Protein AF-A0A4R6DEY8-F1 (afdb_monomer_lite)

Sequence (99 aa):
MTLKITLPRLVGTREAADDLVENASGTPEGGVVYVNGRALATSTISFADELVKKLAERGASNILLVSAPERFERQMTDASKHHNHVAVNIASAADLAAI

Secondary structure (DSSP, 8-state):
-B-EEE--SB--SHHHHHHHHHS--SB-BTTEEEEE-TT--B--HHHHHHHHHHHHHTT-SEEEEES--HHHHHHHHHHHHHSTT-EEEEE-TTGGGG-

Foldseek 3Di:
DAWEFEDAQDEEALVSLVVRLVPTDDAHDVLEYEYEQQNHDDYDLNSLLSNLVSSVVRRHQEYEYENHPPVSLVSNCVSVVVVVRYDYDHDYPVNVVVD

Organism: NCBI:txid2035

Radius of gyration: 11.85 Å; chains: 1; bounding box: 27×30×24 Å

Structure (mmCIF, N/CA/C/O backbone):
data_AF-A0A4R6DEY8-F1
#
_entry.id   AF-A0A4R6DEY8-F1
#
loop_
_atom_site.group_PDB
_atom_site.id
_atom_site.type_symbol
_atom_site.label_atom_id
_atom_site.label_alt_id
_atom_site.label_comp_id
_atom_site.label_asym_id
_atom_site.label_entity_id
_atom_site.label_seq_id
_atom_site.pdbx_PDB_ins_code
_atom_site.Cartn_x
_atom_site.Cartn_y
_atom_site.Cartn_z
_atom_site.occupancy
_atom_site.B_iso_or_equiv
_atom_site.auth_seq_id
_atom_site.auth_comp_id
_atom_site.auth_asym_id
_atom_site.auth_atom_id
_atom_site.pdbx_PDB_model_num
ATOM 1 N N . MET A 1 1 ? -15.308 -9.067 3.472 1.00 59.34 1 MET A N 1
ATOM 2 C CA . MET A 1 1 ? -14.276 -9.299 2.435 1.00 59.34 1 MET A CA 1
ATOM 3 C C . MET A 1 1 ? -13.275 -8.174 2.560 1.00 59.34 1 MET A C 1
ATOM 5 O O . MET A 1 1 ? -13.576 -7.051 2.163 1.00 59.34 1 MET A O 1
ATOM 9 N N . THR A 1 2 ? -12.124 -8.472 3.157 1.00 78.81 2 THR A N 1
ATOM 10 C CA . THR A 1 2 ? -11.059 -7.500 3.401 1.00 78.81 2 THR A CA 1
ATOM 11 C C . THR A 1 2 ? -10.496 -6.941 2.099 1.00 78.81 2 THR A C 1
ATOM 13 O O . THR A 1 2 ? -10.241 -7.697 1.161 1.00 78.81 2 THR A O 1
ATOM 16 N N . LEU A 1 3 ? -10.284 -5.625 2.053 1.00 85.44 3 LEU A N 1
ATOM 17 C CA . LEU A 1 3 ? -9.687 -4.937 0.911 1.00 85.44 3 LEU A CA 1
ATOM 18 C C . LEU A 1 3 ? -8.267 -5.461 0.639 1.00 85.44 3 LEU A C 1
ATOM 20 O O . LEU A 1 3 ? -7.399 -5.447 1.518 1.00 85.44 3 LEU A O 1
ATOM 24 N N . LYS A 1 4 ? -8.038 -5.914 -0.597 1.00 90.38 4 LYS A N 1
ATOM 25 C CA . LYS A 1 4 ? -6.743 -6.406 -1.083 1.00 90.38 4 LYS A CA 1
ATOM 26 C C . LYS A 1 4 ? -6.347 -5.643 -2.338 1.00 90.38 4 LYS A C 1
ATOM 28 O O . LYS A 1 4 ? -7.120 -5.549 -3.286 1.00 90.38 4 LYS A O 1
ATOM 33 N N . ILE A 1 5 ? -5.119 -5.149 -2.349 1.00 93.12 5 ILE A N 1
ATOM 34 C CA . ILE A 1 5 ? -4.532 -4.385 -3.441 1.00 93.12 5 ILE A CA 1
ATOM 35 C C . ILE A 1 5 ? -3.279 -5.106 -3.920 1.00 93.12 5 ILE A C 1
ATOM 37 O O . ILE A 1 5 ? -2.451 -5.520 -3.115 1.00 93.12 5 ILE A O 1
ATOM 41 N N . THR A 1 6 ? -3.119 -5.244 -5.234 1.00 93.88 6 THR A N 1
ATOM 42 C CA . THR A 1 6 ? -1.880 -5.754 -5.837 1.00 93.88 6 THR A CA 1
ATOM 43 C C . THR A 1 6 ? -1.238 -4.649 -6.651 1.00 93.88 6 THR A C 1
ATOM 45 O O . THR A 1 6 ? -1.861 -4.113 -7.564 1.00 93.88 6 THR A O 1
ATOM 48 N N . LEU A 1 7 ? 0.002 -4.305 -6.311 1.00 95.00 7 LEU A N 1
ATOM 49 C CA . LEU A 1 7 ? 0.730 -3.236 -6.976 1.00 95.00 7 LEU A CA 1
ATOM 50 C C . LEU A 1 7 ? 1.219 -3.694 -8.358 1.00 95.00 7 LEU A C 1
ATOM 52 O O . LEU A 1 7 ? 1.833 -4.761 -8.470 1.00 95.00 7 LEU A O 1
ATOM 56 N N . PRO A 1 8 ? 0.993 -2.888 -9.410 1.00 94.00 8 PRO A N 1
ATOM 57 C CA . PRO A 1 8 ? 1.617 -3.080 -10.706 1.00 94.00 8 PRO A CA 1
ATOM 58 C C . PRO A 1 8 ? 3.141 -3.013 -10.618 1.00 94.00 8 PRO A C 1
ATOM 60 O O . PRO A 1 8 ? 3.723 -2.477 -9.676 1.00 94.00 8 PRO A O 1
ATOM 63 N N . ARG A 1 9 ? 3.805 -3.505 -11.668 1.00 94.88 9 ARG A N 1
ATOM 64 C CA . ARG A 1 9 ? 5.269 -3.493 -11.745 1.00 94.88 9 ARG A CA 1
ATOM 65 C C . ARG A 1 9 ? 5.861 -2.085 -11.707 1.00 94.88 9 ARG A C 1
ATOM 67 O O . ARG A 1 9 ? 6.940 -1.898 -11.149 1.00 94.88 9 ARG A O 1
ATOM 74 N N . LEU A 1 10 ? 5.183 -1.119 -12.317 1.00 94.19 10 LEU A N 1
ATOM 75 C CA . LEU A 1 10 ? 5.636 0.262 -12.430 1.00 94.19 10 LEU A CA 1
ATOM 76 C C . LEU A 1 10 ? 4.489 1.181 -12.025 1.00 94.19 10 LEU A C 1
ATOM 78 O O . LEU A 1 10 ? 3.411 1.110 -12.611 1.00 94.19 10 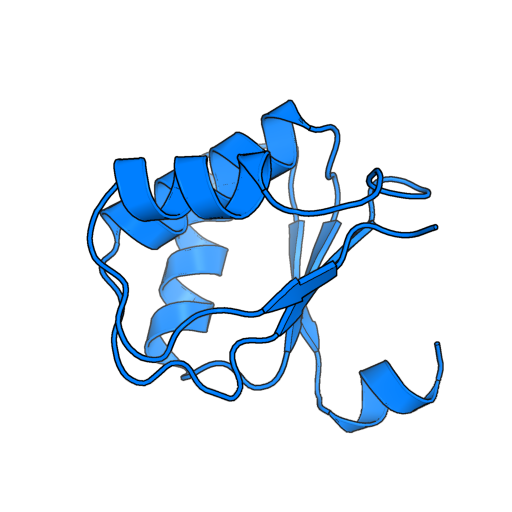LEU A O 1
ATOM 82 N N . VAL A 1 11 ? 4.741 2.045 -11.052 1.00 92.56 11 VAL A N 1
ATOM 83 C CA . VAL A 1 11 ? 3.797 3.068 -10.598 1.00 92.56 11 VAL A CA 1
ATOM 84 C C . VAL A 1 11 ? 4.568 4.348 -10.309 1.00 92.56 11 VAL A C 1
ATOM 86 O O . VAL A 1 11 ? 5.730 4.301 -9.908 1.00 92.56 11 VAL A O 1
ATOM 89 N N . GLY A 1 12 ? 3.967 5.509 -10.550 1.00 92.12 12 GLY A N 1
ATOM 90 C CA . GLY A 1 12 ? 4.722 6.755 -10.411 1.00 92.12 12 GLY A CA 1
ATOM 91 C C . GLY A 1 12 ? 3.919 8.035 -10.255 1.00 92.12 12 GLY A C 1
ATOM 92 O O . GLY A 1 12 ? 4.517 9.071 -9.959 1.00 92.12 12 GLY A O 1
ATOM 93 N N . THR A 1 13 ? 2.599 7.990 -10.415 1.00 95.69 13 THR A N 1
ATOM 94 C CA . THR A 1 13 ? 1.743 9.176 -10.325 1.00 95.69 13 THR A CA 1
ATOM 95 C C . THR A 1 13 ? 0.743 9.045 -9.187 1.00 95.69 13 THR A C 1
ATOM 97 O O . THR A 1 13 ? 0.514 7.952 -8.677 1.00 95.69 13 THR A O 1
ATOM 100 N N . ARG A 1 14 ? 0.163 10.174 -8.778 1.00 97.25 14 ARG A N 1
ATOM 101 C CA . ARG A 1 14 ? -0.934 10.183 -7.806 1.00 97.25 14 ARG A CA 1
ATOM 102 C C . ARG A 1 14 ? -2.195 9.571 -8.407 1.00 97.25 14 ARG A C 1
ATOM 104 O O . ARG A 1 14 ? -2.806 8.737 -7.756 1.00 97.25 14 ARG A O 1
ATOM 111 N N . GLU A 1 15 ? -2.493 9.868 -9.677 1.00 96.50 15 GLU A N 1
ATOM 112 C CA . GLU A 1 15 ? -3.660 9.281 -10.350 1.00 96.50 15 GLU A CA 1
ATOM 113 C C . GLU A 1 15 ? -3.581 7.748 -10.388 1.00 96.50 15 GLU A C 1
ATOM 115 O O . GLU A 1 15 ? -4.570 7.074 -10.146 1.00 96.50 15 GLU A O 1
ATOM 120 N N . ALA A 1 16 ? -2.387 7.174 -10.584 1.00 95.00 16 ALA A N 1
ATOM 121 C CA . ALA A 1 16 ? -2.221 5.723 -10.563 1.00 95.00 16 ALA A CA 1
ATOM 122 C C . ALA A 1 16 ? -2.503 5.100 -9.182 1.00 95.00 16 ALA A C 1
ATOM 124 O O . ALA A 1 16 ? -2.853 3.923 -9.112 1.00 95.00 16 ALA A O 1
ATOM 125 N N . ALA A 1 17 ? -2.310 5.843 -8.086 1.00 96.50 17 ALA A N 1
ATOM 126 C CA . ALA A 1 17 ? -2.687 5.389 -6.748 1.00 96.50 17 ALA A CA 1
ATOM 127 C C . ALA A 1 17 ? -4.205 5.480 -6.549 1.00 96.50 17 ALA A C 1
ATOM 129 O O . ALA A 1 17 ? -4.806 4.533 -6.039 1.00 96.50 17 ALA A O 1
ATOM 130 N N . ASP A 1 18 ? -4.810 6.576 -7.008 1.00 95.44 18 ASP A N 1
ATOM 131 C CA . ASP A 1 18 ? -6.256 6.797 -6.974 1.00 95.44 18 ASP A CA 1
ATOM 132 C C . ASP A 1 18 ? -6.989 5.692 -7.735 1.00 95.44 18 ASP A C 1
ATOM 134 O O . ASP A 1 18 ? -7.775 4.957 -7.136 1.00 95.44 18 ASP A O 1
ATOM 138 N N . ASP A 1 19 ? -6.637 5.485 -9.006 1.00 95.06 19 ASP A N 1
ATOM 139 C CA . ASP A 1 19 ? -7.217 4.453 -9.869 1.00 95.06 19 ASP A CA 1
ATOM 140 C C . ASP A 1 19 ? -7.128 3.068 -9.219 1.00 95.06 19 ASP A C 1
ATOM 142 O O . ASP A 1 19 ? -8.052 2.255 -9.285 1.00 95.06 19 ASP A O 1
ATOM 146 N N . LEU A 1 20 ? -6.003 2.774 -8.574 1.00 94.75 20 LEU A N 1
ATOM 147 C CA . LEU A 1 20 ? -5.746 1.483 -7.955 1.00 94.75 20 LEU A CA 1
ATOM 148 C C . LEU A 1 20 ? -6.618 1.252 -6.714 1.00 94.75 20 LEU A C 1
ATOM 150 O O . LEU A 1 20 ? -7.105 0.139 -6.519 1.00 94.75 20 LEU A O 1
ATOM 154 N N . VAL A 1 21 ? -6.847 2.281 -5.894 1.00 94.31 21 VAL A N 1
ATOM 155 C CA . VAL A 1 21 ? -7.748 2.197 -4.733 1.00 94.31 21 VAL A CA 1
ATOM 156 C C . VAL A 1 21 ? -9.215 2.216 -5.165 1.00 94.31 21 VAL A C 1
ATOM 158 O O . VAL A 1 21 ? -10.038 1.517 -4.569 1.00 94.31 21 VAL A O 1
ATOM 161 N N . GLU A 1 22 ? -9.558 2.971 -6.207 1.00 92.81 22 GLU A N 1
ATOM 162 C CA . GLU A 1 22 ? -10.919 3.051 -6.736 1.00 92.81 22 GLU A CA 1
ATOM 163 C C . GLU A 1 22 ? -11.387 1.733 -7.346 1.00 92.81 22 GLU A C 1
ATOM 165 O O . GLU A 1 22 ? -12.491 1.276 -7.038 1.00 92.81 22 GLU A O 1
ATOM 170 N N . ASN A 1 23 ? -10.520 1.091 -8.132 1.00 91.44 23 ASN A N 1
ATOM 171 C CA . ASN A 1 23 ? -10.795 -0.193 -8.773 1.00 91.44 23 ASN A CA 1
ATOM 172 C C . ASN A 1 23 ? -10.617 -1.397 -7.831 1.00 91.44 23 ASN A C 1
ATOM 174 O O . ASN A 1 23 ? -10.958 -2.527 -8.193 1.00 91.44 23 ASN A O 1
ATOM 178 N N . ALA A 1 24 ? -10.090 -1.193 -6.620 1.00 89.44 24 ALA A N 1
ATOM 179 C CA . ALA A 1 24 ? -9.961 -2.261 -5.641 1.00 89.44 24 ALA A CA 1
ATOM 180 C C . ALA A 1 24 ? -11.338 -2.674 -5.098 1.00 89.44 24 ALA A C 1
ATOM 182 O O . ALA A 1 24 ? -12.127 -1.862 -4.611 1.00 89.44 24 ALA A 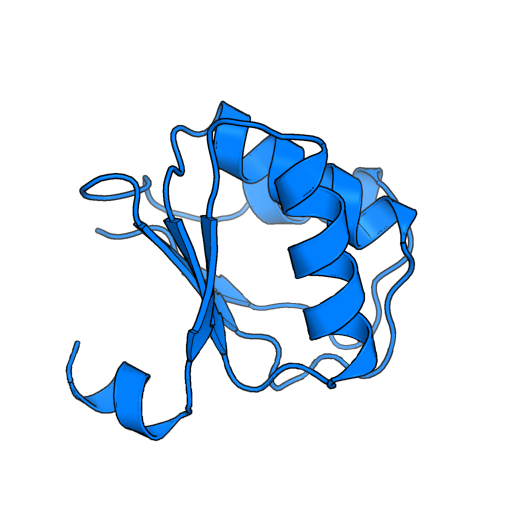O 1
ATOM 183 N N . SER A 1 25 ? -11.619 -3.975 -5.165 1.00 83.50 25 SER A N 1
ATOM 184 C CA . SER A 1 25 ? -12.860 -4.551 -4.650 1.00 83.50 25 SER A CA 1
ATOM 185 C C . SER A 1 25 ? -12.766 -4.823 -3.148 1.00 83.50 25 SER A C 1
ATOM 187 O O . SER A 1 25 ? -11.781 -5.384 -2.667 1.00 83.50 25 SER A O 1
ATOM 189 N N . GLY A 1 26 ? -13.832 -4.489 -2.421 1.00 84.44 26 GLY A N 1
ATOM 190 C CA . GLY A 1 26 ? -13.968 -4.744 -0.987 1.00 84.44 26 GLY A CA 1
ATOM 191 C C . GLY A 1 26 ? -13.860 -3.486 -0.130 1.00 84.44 26 GLY A C 1
ATOM 192 O O . GLY A 1 26 ? -13.765 -2.364 -0.625 1.00 84.44 26 GLY A O 1
ATOM 193 N N . THR A 1 27 ? -13.892 -3.688 1.182 1.00 85.06 27 THR A N 1
ATOM 194 C CA . THR A 1 27 ? -13.789 -2.625 2.188 1.00 85.06 27 THR A CA 1
ATOM 195 C C . THR A 1 27 ? -12.746 -3.015 3.234 1.00 85.06 27 THR A C 1
ATOM 197 O O . THR A 1 27 ? -12.549 -4.214 3.462 1.00 85.06 27 THR A O 1
ATOM 200 N N . PRO A 1 28 ? -12.063 -2.056 3.882 1.00 85.75 28 PRO A N 1
ATOM 201 C CA . PRO A 1 28 ? -11.142 -2.360 4.975 1.00 85.75 28 PRO A CA 1
ATOM 202 C C . PRO A 1 28 ? -11.887 -3.017 6.145 1.00 85.75 28 PRO A C 1
ATOM 204 O O . PRO A 1 28 ? -12.563 -2.362 6.936 1.00 85.75 28 PRO A O 1
ATOM 207 N N . GLU A 1 29 ? -11.811 -4.340 6.242 1.00 82.75 29 GLU A N 1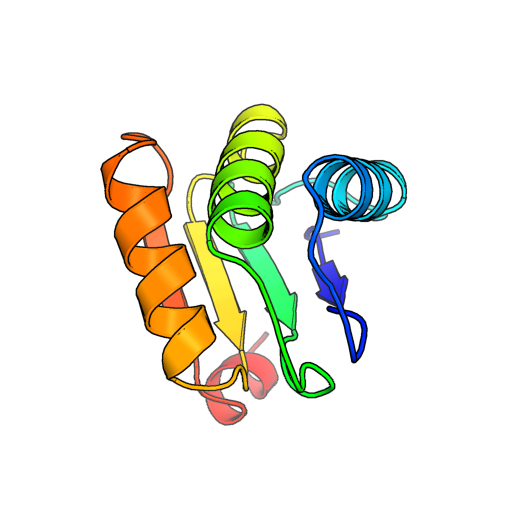
ATOM 208 C CA . GLU A 1 29 ? -12.454 -5.099 7.314 1.00 82.75 29 GLU A CA 1
ATOM 209 C C . GLU A 1 29 ? -11.623 -4.936 8.589 1.00 82.75 29 GLU A C 1
ATOM 211 O O . GLU A 1 29 ? -10.418 -5.182 8.582 1.00 82.75 29 GLU A O 1
ATOM 216 N N . GLY A 1 30 ? -12.237 -4.417 9.658 1.00 84.62 30 GLY A N 1
ATOM 217 C CA . GLY A 1 30 ? -11.503 -4.017 10.865 1.00 84.62 30 GLY A CA 1
ATOM 218 C C . GLY A 1 30 ? -10.474 -2.900 10.629 1.00 84.62 30 GLY A C 1
ATOM 219 O O . GLY A 1 30 ? -9.556 -2.748 11.428 1.00 84.62 30 GLY A O 1
ATOM 220 N N . GLY A 1 31 ? -10.590 -2.151 9.523 1.00 89.75 31 GLY A N 1
ATOM 221 C CA . GLY A 1 31 ? -9.618 -1.128 9.125 1.00 89.75 31 GLY A CA 1
ATOM 222 C C . GLY A 1 31 ? -8.311 -1.685 8.546 1.00 89.75 31 GLY A C 1
ATOM 223 O O . GLY A 1 31 ? -7.383 -0.921 8.290 1.00 89.75 31 GLY A O 1
ATOM 224 N N . VAL A 1 32 ? -8.212 -2.995 8.309 1.00 91.50 32 VAL A N 1
ATOM 225 C CA . VAL A 1 32 ? -7.001 -3.613 7.757 1.00 91.50 32 VAL A CA 1
ATOM 226 C C . VAL A 1 32 ? -7.080 -3.686 6.233 1.00 91.50 32 VAL A C 1
ATOM 228 O O . VAL A 1 32 ? -8.096 -4.100 5.669 1.00 91.50 32 VAL A O 1
ATOM 231 N N . VAL A 1 33 ? -5.990 -3.314 5.560 1.00 93.25 33 VAL A N 1
ATOM 232 C CA . VAL A 1 33 ? -5.825 -3.430 4.105 1.00 93.25 33 VAL A CA 1
ATOM 233 C C . VAL A 1 33 ? -4.536 -4.167 3.780 1.00 93.25 33 VAL A C 1
ATOM 235 O O . VAL A 1 33 ? -3.478 -3.843 4.313 1.00 93.25 33 VAL A O 1
ATOM 238 N N . TYR A 1 34 ? -4.611 -5.120 2.854 1.00 92.38 34 TYR A N 1
ATOM 239 C CA . TYR A 1 34 ? -3.436 -5.836 2.358 1.00 92.38 34 TYR A CA 1
ATOM 240 C C . TYR A 1 34 ? -2.953 -5.228 1.050 1.00 92.38 34 TYR A C 1
ATOM 242 O O . TYR A 1 34 ? -3.716 -5.139 0.088 1.00 92.38 34 TYR A O 1
ATOM 250 N N . VAL A 1 35 ? -1.673 -4.872 0.994 1.00 94.88 35 VAL A N 1
ATOM 251 C CA . VAL A 1 35 ? -1.022 -4.351 -0.209 1.00 94.88 35 VAL A CA 1
ATOM 252 C C . VAL A 1 35 ? 0.094 -5.308 -0.610 1.00 94.88 35 VAL A C 1
ATOM 254 O O . VAL A 1 35 ? 1.122 -5.413 0.052 1.00 94.88 35 VAL A O 1
ATOM 257 N N . ASN A 1 36 ? -0.104 -6.025 -1.710 1.00 93.38 36 ASN A N 1
ATOM 258 C CA . ASN A 1 36 ? 0.883 -6.933 -2.272 1.00 93.38 36 ASN A CA 1
ATOM 259 C C . ASN A 1 36 ? 1.811 -6.174 -3.228 1.00 93.38 36 ASN A C 1
ATOM 261 O O . ASN A 1 36 ? 1.408 -5.790 -4.326 1.00 93.38 36 ASN A O 1
ATOM 265 N N . GLY A 1 37 ? 3.061 -5.988 -2.811 1.00 94.25 37 GLY A N 1
ATOM 266 C CA . GLY A 1 37 ? 4.116 -5.332 -3.576 1.00 94.25 37 GLY A CA 1
ATOM 267 C C . GLY A 1 37 ? 5.022 -6.277 -4.364 1.00 94.25 37 GLY A C 1
ATOM 268 O O . GLY A 1 37 ? 5.982 -5.804 -4.958 1.00 94.25 37 GLY A O 1
ATOM 269 N N . ARG A 1 38 ? 4.742 -7.587 -4.417 1.00 92.12 38 ARG A N 1
ATOM 270 C CA . ARG A 1 38 ? 5.653 -8.593 -5.003 1.00 92.12 38 ARG A CA 1
ATOM 271 C C . ARG A 1 38 ? 6.064 -8.310 -6.447 1.00 92.12 38 ARG A C 1
ATOM 273 O O . ARG A 1 38 ? 7.176 -8.641 -6.848 1.00 92.12 38 ARG A O 1
ATOM 280 N N . ALA A 1 39 ? 5.151 -7.762 -7.245 1.00 93.00 39 ALA A N 1
ATOM 281 C CA . ALA A 1 39 ? 5.418 -7.448 -8.644 1.00 93.00 39 ALA A CA 1
ATOM 282 C C . ALA A 1 39 ? 6.098 -6.082 -8.833 1.00 93.00 39 ALA A C 1
ATOM 284 O O . ALA A 1 39 ? 6.608 -5.821 -9.924 1.00 93.00 39 ALA A O 1
ATOM 285 N N . LEU A 1 40 ? 6.103 -5.226 -7.804 1.00 96.00 40 LEU A N 1
ATOM 286 C CA . LEU A 1 40 ? 6.582 -3.852 -7.870 1.00 96.00 40 LEU A CA 1
ATOM 287 C C . LEU A 1 40 ? 8.093 -3.820 -8.113 1.00 96.00 40 LEU A C 1
ATOM 289 O O . LEU A 1 40 ? 8.877 -4.367 -7.343 1.00 96.00 40 LEU A O 1
ATOM 293 N N . ALA A 1 41 ? 8.503 -3.130 -9.171 1.00 94.06 41 ALA A N 1
ATOM 294 C CA . ALA A 1 41 ? 9.904 -2.879 -9.483 1.00 94.06 41 ALA A CA 1
ATOM 295 C C . ALA A 1 41 ? 10.309 -1.434 -9.164 1.00 94.06 41 ALA A C 1
ATOM 297 O O . ALA A 1 41 ? 11.427 -1.196 -8.713 1.00 94.06 41 ALA A O 1
ATOM 298 N N . THR A 1 42 ? 9.422 -0.463 -9.405 1.00 93.31 42 THR A N 1
ATOM 299 C CA . THR A 1 42 ? 9.711 0.953 -9.150 1.00 93.31 42 THR A CA 1
ATOM 300 C C . THR A 1 42 ? 8.463 1.737 -8.764 1.00 93.31 42 THR A C 1
ATOM 302 O O . THR A 1 42 ? 7.366 1.456 -9.250 1.00 93.31 42 THR A O 1
ATOM 305 N N . SER A 1 43 ? 8.671 2.741 -7.916 1.00 94.94 43 SER A N 1
ATOM 306 C CA . SER A 1 43 ? 7.662 3.634 -7.355 1.00 94.94 43 SER A CA 1
ATOM 307 C C . SER A 1 43 ? 8.226 5.042 -7.158 1.00 94.94 43 SER A C 1
ATOM 309 O O . SER A 1 43 ? 9.442 5.247 -7.031 1.00 94.94 43 SER A O 1
ATOM 311 N N . THR A 1 44 ? 7.335 6.023 -7.062 1.00 96.06 44 THR A N 1
ATOM 312 C CA . THR A 1 44 ? 7.662 7.386 -6.632 1.00 96.06 44 THR A CA 1
ATOM 313 C C . THR A 1 44 ? 7.151 7.647 -5.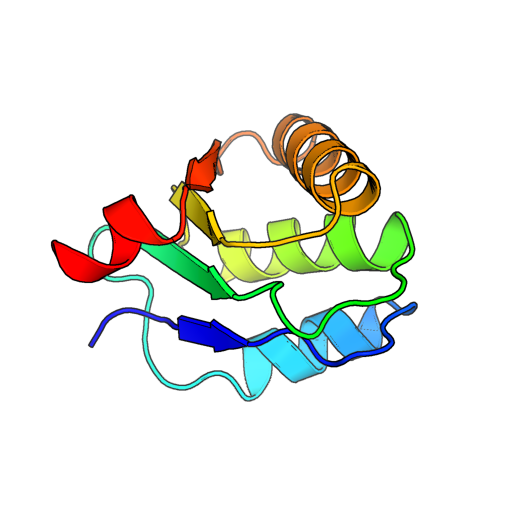217 1.00 96.06 44 THR A C 1
ATOM 315 O O . THR A 1 44 ? 6.251 6.969 -4.724 1.00 96.06 44 THR A O 1
ATOM 318 N N . ILE A 1 45 ? 7.721 8.665 -4.565 1.00 96.31 45 ILE A N 1
ATOM 319 C CA . ILE A 1 45 ? 7.268 9.120 -3.241 1.00 96.31 45 ILE A CA 1
ATOM 320 C C . ILE A 1 45 ? 5.822 9.625 -3.320 1.00 96.31 45 ILE A C 1
ATOM 322 O O . ILE A 1 45 ? 5.025 9.325 -2.441 1.00 96.31 45 ILE A O 1
ATOM 326 N N . SER A 1 46 ? 5.468 10.341 -4.393 1.00 96.81 46 SER A N 1
ATOM 327 C CA . SER A 1 46 ? 4.113 10.856 -4.604 1.00 96.81 46 SER A CA 1
ATOM 328 C C . SER A 1 46 ? 3.071 9.748 -4.740 1.00 96.81 46 SER A C 1
ATOM 330 O O . SER A 1 46 ? 1.974 9.909 -4.221 1.00 96.81 46 SER A O 1
ATOM 332 N N . PHE A 1 47 ? 3.410 8.630 -5.391 1.00 97.56 47 PHE A N 1
ATOM 333 C CA . PHE A 1 47 ? 2.531 7.462 -5.449 1.00 97.56 47 PHE A CA 1
ATOM 334 C C . PHE A 1 47 ? 2.326 6.842 -4.058 1.00 97.56 47 PHE A C 1
ATOM 336 O O . PHE A 1 47 ? 1.195 6.559 -3.685 1.00 97.56 47 PHE A O 1
ATOM 343 N N . ALA A 1 48 ? 3.400 6.645 -3.283 1.00 97.19 48 ALA A N 1
ATOM 344 C CA . ALA A 1 48 ? 3.300 6.062 -1.941 1.00 97.19 48 ALA A CA 1
ATOM 345 C C . ALA A 1 48 ? 2.459 6.935 -0.991 1.00 97.19 48 ALA A C 1
ATOM 347 O O . ALA A 1 48 ? 1.601 6.422 -0.279 1.00 97.19 48 ALA A O 1
ATOM 348 N N . ASP A 1 49 ? 2.681 8.251 -1.021 1.00 97.12 49 ASP A N 1
ATOM 349 C CA . ASP A 1 49 ? 1.933 9.222 -0.220 1.00 97.12 49 ASP A CA 1
ATOM 350 C C . ASP A 1 49 ? 0.438 9.225 -0.556 1.00 97.12 49 ASP A C 1
ATOM 352 O O . ASP A 1 49 ? -0.399 9.098 0.340 1.00 97.12 49 ASP A O 1
ATOM 356 N N . GLU A 1 50 ? 0.096 9.282 -1.847 1.00 97.75 50 GLU A N 1
ATOM 357 C CA . GLU A 1 50 ? -1.307 9.266 -2.266 1.00 97.75 50 GLU A CA 1
ATOM 358 C C . GLU A 1 50 ? -1.971 7.916 -1.970 1.00 97.75 50 GLU A C 1
ATOM 360 O O . GLU A 1 50 ? -3.102 7.887 -1.495 1.00 97.75 50 GLU A O 1
ATOM 365 N N . LEU A 1 51 ? -1.263 6.794 -2.147 1.00 97.19 51 LEU A N 1
ATOM 366 C CA . LEU A 1 51 ? -1.798 5.472 -1.823 1.00 97.19 51 LEU A CA 1
ATOM 367 C C . LEU A 1 51 ? -2.180 5.365 -0.341 1.00 97.19 51 LEU A C 1
ATOM 369 O O .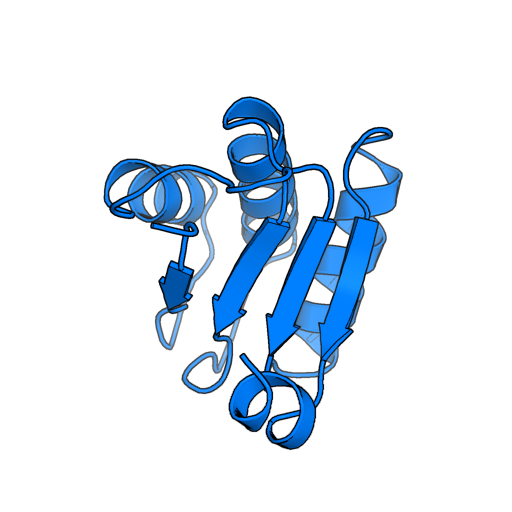 LEU A 1 51 ? -3.272 4.894 -0.022 1.00 97.19 51 LEU A O 1
ATOM 373 N N . VAL A 1 52 ? -1.309 5.813 0.570 1.00 97.19 52 VAL A N 1
ATOM 374 C CA . VAL A 1 52 ? -1.603 5.818 2.012 1.00 97.19 52 VAL A CA 1
ATOM 375 C C . VAL A 1 52 ? -2.808 6.704 2.316 1.00 97.19 52 VAL A C 1
ATOM 377 O O . VAL A 1 52 ? -3.725 6.265 3.013 1.00 97.19 52 VAL A O 1
ATOM 380 N N . LYS A 1 53 ? -2.839 7.918 1.758 1.00 96.75 53 LYS A N 1
ATOM 381 C CA . LYS A 1 53 ? -3.948 8.860 1.926 1.00 96.75 53 LYS A CA 1
ATOM 382 C C . LYS A 1 53 ? -5.278 8.260 1.465 1.00 96.75 53 LYS A C 1
ATOM 384 O O . LYS A 1 53 ? -6.244 8.265 2.221 1.00 96.75 53 LYS A O 1
ATOM 389 N N . LYS A 1 54 ? -5.331 7.694 0.259 1.00 96.00 54 LYS A N 1
ATOM 390 C CA . LYS A 1 54 ? -6.553 7.112 -0.318 1.00 96.00 54 LYS A CA 1
ATOM 391 C C . LYS A 1 54 ? -7.050 5.905 0.459 1.00 96.00 54 LYS A C 1
ATOM 393 O O . LYS A 1 54 ? -8.254 5.729 0.644 1.00 96.00 54 LYS A O 1
ATOM 398 N N . LEU A 1 55 ? -6.132 5.082 0.957 1.00 95.00 55 LEU A N 1
ATOM 399 C CA . LEU A 1 55 ? -6.481 3.972 1.833 1.00 95.00 55 LEU A CA 1
ATOM 400 C C . LEU A 1 55 ? -7.053 4.461 3.166 1.00 95.00 55 LEU A C 1
ATOM 402 O O . LEU A 1 55 ? -8.072 3.931 3.608 1.00 95.00 55 LEU A O 1
ATOM 406 N N . ALA A 1 56 ? -6.465 5.501 3.763 1.00 94.44 56 ALA A N 1
ATOM 407 C CA . ALA A 1 56 ? -7.001 6.139 4.964 1.00 94.44 56 ALA A CA 1
ATOM 408 C C . ALA A 1 56 ? -8.407 6.723 4.725 1.00 94.44 56 ALA A C 1
ATOM 410 O O . ALA A 1 56 ? -9.312 6.488 5.522 1.00 94.44 56 ALA A O 1
ATOM 411 N N . GLU A 1 57 ? -8.623 7.412 3.597 1.00 93.44 57 GLU A N 1
ATOM 412 C CA . GLU A 1 57 ? -9.935 7.943 3.181 1.00 93.44 57 GLU A CA 1
ATOM 413 C C . GLU A 1 57 ? -10.989 6.833 3.022 1.00 93.44 57 GLU A C 1
ATOM 415 O O . GLU A 1 57 ? -12.167 7.049 3.303 1.00 93.44 57 GLU A O 1
ATOM 420 N N . ARG A 1 58 ? -10.572 5.619 2.637 1.00 91.50 58 ARG A N 1
ATOM 421 C CA . ARG A 1 58 ? -11.436 4.426 2.595 1.00 91.50 58 ARG A CA 1
ATOM 422 C C . ARG A 1 58 ? -11.628 3.732 3.947 1.00 91.50 58 ARG A C 1
ATOM 424 O O . ARG A 1 58 ? -12.293 2.698 4.001 1.00 91.50 58 ARG A O 1
ATOM 431 N N . GLY A 1 59 ? -11.088 4.285 5.031 1.00 92.06 59 GLY A N 1
ATOM 432 C CA . GLY A 1 59 ? -11.231 3.755 6.386 1.00 92.06 59 GLY A CA 1
ATOM 433 C C . GLY A 1 59 ? -10.168 2.730 6.777 1.00 92.06 59 GLY A C 1
ATOM 434 O O . GLY A 1 59 ? -10.374 1.980 7.731 1.00 92.06 59 GLY A O 1
ATOM 435 N N . ALA A 1 60 ? -9.043 2.664 6.060 1.00 94.00 60 ALA A N 1
ATOM 436 C CA . ALA A 1 60 ? -7.895 1.907 6.538 1.00 94.00 60 ALA A CA 1
ATOM 437 C C . ALA A 1 60 ? -7.317 2.576 7.793 1.00 94.00 60 ALA A C 1
ATOM 439 O O . ALA A 1 60 ? -7.122 3.787 7.827 1.00 94.00 60 ALA A O 1
ATOM 440 N N . SER A 1 61 ? -7.004 1.770 8.799 1.00 94.44 61 SER A N 1
ATOM 441 C CA . SER A 1 61 ? -6.214 2.134 9.977 1.00 94.44 61 SER A CA 1
ATOM 442 C C . SER A 1 61 ? -4.886 1.374 10.032 1.00 94.44 61 SER A C 1
ATOM 444 O O . SER A 1 61 ? -3.942 1.802 10.697 1.00 94.44 61 SER A O 1
ATOM 446 N N . ASN A 1 62 ? -4.785 0.258 9.304 1.00 94.19 62 ASN A N 1
ATOM 447 C CA . ASN A 1 62 ? -3.587 -0.561 9.223 1.00 94.19 62 ASN A CA 1
ATOM 448 C C . ASN A 1 62 ? -3.379 -1.093 7.797 1.00 94.19 62 ASN A C 1
ATOM 450 O O . ASN A 1 62 ? -4.227 -1.798 7.251 1.00 94.19 62 ASN A O 1
ATOM 454 N N . ILE A 1 63 ? -2.231 -0.779 7.205 1.00 95.12 63 ILE A N 1
ATOM 455 C CA . ILE A 1 63 ? -1.789 -1.291 5.912 1.00 95.12 63 ILE A CA 1
ATOM 456 C C . ILE A 1 63 ? -0.736 -2.367 6.159 1.00 95.12 63 ILE A C 1
ATOM 458 O O . ILE A 1 63 ? 0.343 -2.087 6.679 1.00 95.12 63 ILE A O 1
ATOM 462 N N . LEU A 1 64 ? -1.029 -3.586 5.720 1.00 94.69 64 LEU A N 1
ATOM 463 C CA . LEU A 1 64 ? -0.085 -4.695 5.694 1.00 94.69 64 LEU A CA 1
ATOM 464 C C . LEU A 1 64 ? 0.560 -4.752 4.311 1.00 94.69 64 LEU A C 1
ATOM 466 O O . LEU A 1 64 ? -0.043 -5.225 3.343 1.00 94.69 64 LEU A O 1
ATOM 470 N N . LEU A 1 65 ? 1.777 -4.216 4.215 1.00 95.19 65 LEU A N 1
ATOM 471 C CA . LEU A 1 65 ? 2.564 -4.199 2.988 1.00 95.19 65 LEU A CA 1
ATOM 472 C C . LEU A 1 65 ? 3.386 -5.481 2.895 1.00 95.19 65 LEU A C 1
ATOM 474 O O . LEU A 1 65 ? 4.180 -5.774 3.786 1.00 95.19 65 LEU A O 1
ATOM 478 N N . VAL A 1 66 ? 3.211 -6.233 1.810 1.00 93.12 66 VAL A N 1
ATOM 479 C CA . VAL A 1 66 ? 3.801 -7.566 1.676 1.00 93.12 66 VAL A CA 1
ATOM 480 C C . VAL A 1 66 ? 4.693 -7.672 0.458 1.00 93.12 66 VAL A C 1
ATOM 482 O O . VAL A 1 66 ? 4.271 -7.370 -0.659 1.00 93.12 66 VAL A O 1
ATOM 485 N N . SER A 1 67 ? 5.901 -8.203 0.668 1.00 91.81 67 SER A N 1
ATOM 486 C CA . SER A 1 67 ? 6.862 -8.524 -0.398 1.00 91.81 67 SER A CA 1
ATOM 487 C C . SER A 1 67 ? 7.199 -7.332 -1.306 1.00 91.81 67 SER A C 1
ATOM 489 O O . SER A 1 67 ? 7.410 -7.517 -2.503 1.00 91.81 67 SER A O 1
ATOM 491 N N . ALA A 1 68 ? 7.210 -6.112 -0.768 1.00 93.50 68 ALA A N 1
ATOM 492 C CA . ALA A 1 68 ? 7.574 -4.924 -1.527 1.00 93.50 68 ALA A CA 1
ATOM 493 C C . ALA A 1 68 ? 9.099 -4.703 -1.529 1.00 93.50 68 ALA A C 1
ATOM 495 O O . ALA A 1 68 ? 9.800 -5.183 -0.643 1.00 93.50 68 ALA A O 1
ATOM 496 N N . PRO A 1 69 ? 9.651 -3.955 -2.498 1.00 94.31 69 PRO A N 1
ATOM 497 C CA . PRO A 1 69 ? 11.030 -3.494 -2.413 1.00 94.31 69 PRO A CA 1
ATOM 498 C C . PRO A 1 69 ? 11.230 -2.573 -1.203 1.00 94.31 69 PRO A C 1
ATOM 500 O O . PRO A 1 69 ? 10.449 -1.645 -1.003 1.00 94.31 69 PRO A O 1
ATOM 503 N N . GLU A 1 70 ? 12.339 -2.736 -0.479 1.00 94.56 70 GLU A N 1
ATOM 504 C CA . GLU A 1 70 ? 12.685 -1.968 0.734 1.00 94.56 70 GLU A CA 1
ATOM 505 C C . GLU A 1 70 ? 12.584 -0.438 0.543 1.00 94.56 70 GLU A C 1
ATOM 507 O O . GLU A 1 70 ? 12.177 0.315 1.429 1.00 94.56 70 GLU A O 1
ATOM 512 N N . ARG A 1 71 ? 12.907 0.057 -0.662 1.00 95.06 71 ARG A N 1
ATOM 513 C CA . ARG A 1 71 ? 12.733 1.476 -1.007 1.00 95.06 71 ARG A CA 1
ATOM 514 C C . ARG A 1 71 ? 11.275 1.919 -0.882 1.00 95.06 71 ARG A C 1
ATOM 516 O O . ARG A 1 71 ? 11.029 3.009 -0.375 1.00 95.06 71 ARG A O 1
ATOM 523 N N . PHE A 1 72 ? 10.338 1.115 -1.372 1.00 96.38 72 PHE A N 1
ATOM 524 C CA . PHE A 1 72 ? 8.914 1.417 -1.304 1.00 96.38 72 PHE A CA 1
ATOM 525 C C . PHE A 1 72 ? 8.369 1.245 0.115 1.00 96.38 72 PHE A C 1
ATOM 527 O O . PHE A 1 72 ? 7.566 2.060 0.556 1.00 96.38 72 PHE A O 1
ATOM 534 N N . GLU A 1 73 ? 8.864 0.259 0.864 1.00 95.94 73 GLU A N 1
ATOM 535 C CA . GLU A 1 73 ? 8.531 0.084 2.285 1.00 95.94 73 GLU A CA 1
ATOM 536 C C . GLU A 1 73 ? 8.846 1.346 3.096 1.00 95.94 73 GLU A C 1
ATOM 538 O O . GLU A 1 73 ? 7.988 1.854 3.824 1.00 95.94 73 GLU A O 1
ATOM 543 N N . ARG A 1 74 ? 10.042 1.920 2.899 1.00 96.19 74 ARG A N 1
ATOM 544 C CA . ARG A 1 74 ? 10.420 3.204 3.509 1.00 96.19 74 ARG A CA 1
ATOM 545 C C . ARG A 1 74 ? 9.498 4.343 3.079 1.00 96.19 74 ARG A C 1
ATOM 547 O O . ARG A 1 74 ? 9.029 5.084 3.931 1.00 96.19 74 ARG A O 1
ATOM 554 N N . GLN A 1 75 ? 9.190 4.451 1.784 1.00 96.12 75 GLN A N 1
ATOM 555 C CA . GLN A 1 75 ? 8.288 5.491 1.269 1.00 96.12 75 GLN A CA 1
ATOM 556 C C . GLN A 1 75 ? 6.888 5.413 1.892 1.00 96.12 75 GLN A C 1
ATOM 558 O O . GLN A 1 75 ? 6.343 6.440 2.279 1.00 96.12 75 GLN A O 1
ATOM 563 N N . MET A 1 76 ? 6.326 4.210 2.023 1.00 96.50 76 MET A N 1
ATOM 564 C CA . MET A 1 76 ? 5.020 3.991 2.653 1.00 96.50 76 MET A CA 1
ATOM 565 C C . MET A 1 76 ? 5.057 4.305 4.152 1.00 96.50 76 MET A C 1
ATOM 567 O O . MET A 1 76 ? 4.144 4.939 4.671 1.00 96.50 76 MET A O 1
ATOM 571 N N . THR A 1 77 ? 6.131 3.912 4.839 1.00 95.88 77 THR A N 1
ATOM 572 C CA . THR A 1 77 ? 6.335 4.206 6.267 1.00 95.88 77 THR A CA 1
ATOM 573 C C . THR A 1 77 ? 6.490 5.706 6.521 1.00 95.88 77 THR A C 1
ATOM 575 O O . THR A 1 77 ? 5.997 6.230 7.514 1.00 95.88 77 THR A O 1
ATOM 578 N N . ASP A 1 78 ? 7.176 6.425 5.635 1.00 95.25 78 ASP A N 1
ATOM 579 C CA . ASP A 1 78 ? 7.313 7.877 5.740 1.00 95.25 78 ASP A CA 1
ATOM 580 C C . ASP A 1 78 ? 5.996 8.587 5.417 1.00 95.25 78 ASP A C 1
ATOM 582 O O . ASP A 1 78 ? 5.600 9.491 6.148 1.00 95.25 78 ASP A O 1
ATOM 586 N N . ALA A 1 79 ? 5.273 8.133 4.391 1.00 95.62 79 ALA A N 1
ATOM 587 C CA . ALA A 1 79 ? 3.932 8.620 4.087 1.00 95.62 79 ALA A CA 1
ATOM 588 C C . ALA A 1 79 ? 2.974 8.434 5.273 1.00 95.62 79 ALA A C 1
ATOM 590 O O . ALA A 1 79 ? 2.257 9.362 5.633 1.00 95.62 79 ALA A O 1
ATOM 591 N N . SER A 1 80 ? 2.995 7.280 5.947 1.00 95.44 80 SER A N 1
ATOM 592 C CA . SER A 1 80 ? 2.105 7.017 7.085 1.00 95.44 80 SER A CA 1
ATOM 593 C C . SER A 1 80 ? 2.308 7.993 8.248 1.00 95.44 80 SER A C 1
ATOM 595 O O . SER A 1 80 ? 1.357 8.310 8.953 1.00 95.44 80 SER A O 1
ATOM 597 N N . LYS A 1 81 ? 3.514 8.549 8.419 1.00 93.56 81 LYS A N 1
ATOM 598 C CA . LYS A 1 81 ? 3.781 9.598 9.422 1.00 93.56 81 LYS A CA 1
ATOM 599 C C . LYS A 1 81 ? 3.073 10.915 9.103 1.00 93.56 81 LYS A C 1
ATOM 601 O O . LYS A 1 81 ? 2.808 11.689 10.016 1.00 93.56 81 LYS A O 1
ATOM 606 N N . HIS A 1 82 ? 2.779 11.186 7.832 1.00 91.31 82 HIS A N 1
ATOM 607 C CA . HIS A 1 82 ? 2.009 12.363 7.421 1.00 91.31 82 HIS A CA 1
ATOM 608 C C . HIS A 1 82 ? 0.496 12.150 7.574 1.00 91.31 82 HIS A C 1
ATOM 610 O O . HIS A 1 82 ? -0.258 13.120 7.643 1.00 91.31 82 HIS A O 1
ATOM 616 N N . HIS A 1 83 ? 0.057 10.893 7.686 1.00 89.00 83 HIS A N 1
ATOM 617 C CA . HIS A 1 83 ? -1.349 10.500 7.761 1.00 89.00 83 HIS A CA 1
ATOM 618 C C . HIS A 1 83 ? -1.621 9.801 9.101 1.00 89.00 83 HIS A C 1
ATOM 620 O O . HIS A 1 83 ? -1.701 8.578 9.162 1.00 89.00 83 HIS A O 1
ATOM 626 N N . ASN A 1 84 ? -1.790 10.601 10.169 1.00 71.81 84 ASN A N 1
ATOM 627 C CA . ASN A 1 84 ? -1.857 10.235 11.607 1.00 71.81 84 ASN A CA 1
ATOM 628 C C . ASN A 1 84 ? -2.829 9.100 12.030 1.00 71.81 84 ASN A C 1
ATOM 630 O O . ASN A 1 84 ? -2.940 8.807 13.217 1.00 71.81 84 ASN A O 1
ATOM 634 N N . HIS A 1 85 ? -3.552 8.482 11.098 1.00 80.50 85 HIS A N 1
ATOM 635 C CA . HIS A 1 85 ? -4.587 7.477 11.352 1.00 80.50 85 HIS A CA 1
ATOM 636 C C . HIS A 1 85 ? -4.302 6.130 10.675 1.00 80.50 85 HIS A C 1
ATOM 638 O O . HIS A 1 85 ? -5.107 5.215 10.814 1.00 80.50 85 HIS A O 1
ATOM 644 N N . VAL A 1 86 ? -3.176 5.993 9.967 1.00 93.06 86 VAL A N 1
ATOM 645 C CA . VAL A 1 86 ? -2.778 4.750 9.300 1.00 93.06 86 VAL A CA 1
ATOM 646 C C . VAL A 1 86 ? -1.406 4.303 9.779 1.00 93.06 86 VAL A C 1
ATOM 648 O O . VAL A 1 86 ? -0.419 5.021 9.646 1.00 93.06 86 VAL A O 1
ATOM 651 N N . ALA A 1 87 ? -1.331 3.076 10.285 1.00 94.75 87 ALA A N 1
ATOM 652 C CA . ALA A 1 87 ? -0.069 2.375 10.467 1.00 94.75 87 ALA A CA 1
ATOM 653 C C . ALA A 1 87 ? 0.294 1.615 9.184 1.00 94.75 87 ALA A C 1
ATOM 655 O O . ALA A 1 87 ? -0.567 0.988 8.572 1.00 94.75 87 ALA A O 1
ATOM 656 N N . VAL A 1 88 ? 1.570 1.630 8.798 1.00 95.88 88 VAL A N 1
ATOM 657 C CA . VAL A 1 88 ? 2.109 0.733 7.769 1.00 95.88 88 VAL A CA 1
ATOM 658 C C . VAL A 1 88 ? 2.981 -0.302 8.462 1.00 95.88 88 VAL A C 1
ATOM 660 O O . VAL A 1 88 ? 3.956 0.043 9.123 1.00 95.88 88 VAL A O 1
ATOM 663 N N 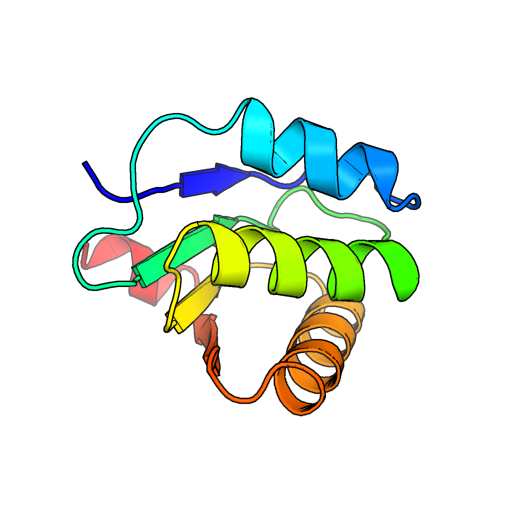. ASN A 1 89 ? 2.624 -1.570 8.300 1.00 94.50 89 ASN A N 1
ATOM 664 C CA . ASN A 1 89 ? 3.352 -2.707 8.838 1.00 94.50 89 ASN A CA 1
ATOM 665 C C . ASN A 1 89 ? 3.897 -3.541 7.679 1.00 94.50 89 ASN A C 1
ATOM 667 O O . ASN A 1 89 ? 3.157 -3.920 6.768 1.00 94.50 89 ASN A O 1
ATOM 671 N N . ILE A 1 90 ? 5.199 -3.819 7.717 1.00 93.62 90 ILE A N 1
ATOM 672 C CA . ILE A 1 90 ? 5.850 -4.682 6.734 1.00 93.62 90 ILE A CA 1
ATOM 673 C C . ILE A 1 90 ? 5.628 -6.124 7.168 1.00 93.62 90 ILE A C 1
ATOM 675 O O . ILE A 1 90 ? 6.076 -6.532 8.237 1.00 93.62 90 ILE A O 1
ATOM 679 N N . ALA A 1 91 ? 4.909 -6.873 6.345 1.00 85.94 91 ALA A N 1
ATOM 680 C CA . ALA A 1 91 ? 4.600 -8.269 6.585 1.00 85.94 91 ALA A CA 1
ATOM 681 C C . ALA A 1 91 ? 5.409 -9.153 5.630 1.00 85.94 91 ALA A C 1
ATOM 683 O O . ALA A 1 91 ? 5.578 -8.872 4.438 1.00 85.94 91 ALA A O 1
ATOM 684 N N . SER A 1 92 ? 5.923 -10.249 6.171 1.00 72.25 92 SER A N 1
ATOM 685 C CA . SER A 1 92 ? 6.580 -11.286 5.396 1.00 72.25 92 SER A CA 1
ATOM 686 C C . SER A 1 92 ? 5.546 -12.098 4.611 1.00 72.25 92 SER A C 1
ATOM 688 O O . SER A 1 92 ? 4.364 -12.154 4.949 1.00 72.25 92 SER A O 1
ATOM 690 N N . ALA A 1 93 ? 5.983 -12.789 3.557 1.00 63.72 93 ALA A N 1
ATOM 691 C CA . ALA A 1 93 ? 5.106 -13.708 2.829 1.00 63.72 93 ALA A CA 1
ATOM 692 C C . ALA A 1 93 ? 4.552 -14.841 3.721 1.00 63.72 93 ALA A C 1
ATOM 694 O O . ALA A 1 93 ? 3.507 -15.402 3.401 1.00 63.72 93 ALA A O 1
ATOM 695 N N . ALA A 1 94 ? 5.228 -15.158 4.834 1.00 61.94 94 ALA A N 1
ATOM 696 C CA . ALA A 1 94 ? 4.752 -16.127 5.817 1.00 61.94 94 ALA A CA 1
ATOM 697 C C . ALA A 1 94 ? 3.546 -15.598 6.612 1.00 61.94 94 ALA A C 1
ATOM 699 O O . ALA A 1 94 ? 2.643 -16.371 6.919 1.00 61.94 94 ALA A O 1
ATOM 700 N N . ASP A 1 95 ? 3.481 -14.286 6.857 1.00 58.66 95 ASP A N 1
ATOM 701 C CA . ASP A 1 95 ? 2.382 -13.653 7.595 1.00 58.66 95 ASP A CA 1
ATOM 702 C C . ASP A 1 95 ? 1.065 -13.672 6.803 1.00 58.66 95 ASP A C 1
ATOM 704 O O . ASP A 1 95 ? -0.008 -13.680 7.394 1.00 58.66 95 ASP A O 1
ATOM 708 N N . LEU A 1 96 ? 1.125 -13.754 5.466 1.00 57.62 96 LEU A N 1
ATOM 709 C CA . LEU A 1 96 ? -0.059 -13.885 4.607 1.00 57.62 96 LEU A CA 1
ATOM 710 C C . LEU A 1 96 ? -0.666 -15.291 4.577 1.00 57.62 96 LEU A C 1
ATOM 712 O O . LEU A 1 96 ? -1.830 -15.422 4.220 1.00 57.62 96 LEU A O 1
ATOM 716 N N . ALA A 1 97 ? 0.098 -16.342 4.890 1.00 54.94 97 ALA A N 1
ATOM 717 C CA . ALA A 1 97 ? -0.410 -17.718 4.863 1.00 54.94 97 ALA A CA 1
ATOM 718 C C . ALA A 1 97 ? -1.294 -18.052 6.080 1.00 54.94 97 ALA A C 1
ATOM 720 O O . ALA A 1 97 ? -1.944 -19.095 6.102 1.00 54.94 97 ALA A O 1
ATOM 721 N N . ALA A 1 98 ? -1.299 -17.178 7.089 1.00 47.91 98 ALA A N 1
ATOM 722 C CA . ALA A 1 98 ? -2.053 -17.325 8.329 1.00 47.91 98 ALA A CA 1
ATOM 723 C C . ALA A 1 98 ? -3.435 -16.637 8.301 1.00 47.91 98 ALA A C 1
ATOM 725 O O . ALA A 1 98 ? -4.095 -16.575 9.339 1.00 47.91 98 ALA A O 1
ATOM 726 N N . ILE A 1 99 ? -3.859 -16.109 7.143 1.00 50.91 99 ILE A N 1
ATOM 727 C CA . ILE A 1 99 ? -5.042 -15.247 6.961 1.00 50.91 99 ILE A CA 1
ATOM 728 C C . ILE A 1 99 ? -5.860 -15.715 5.759 1.00 50.91 99 ILE A C 1
ATOM 730 O O . ILE A 1 99 ? -7.102 -15.774 5.878 1.00 50.91 99 ILE A O 1
#

pLDDT: mean 89.84, std 10.97, range [47.91, 97.75]